Protein AF-A0A1H9H8U5-F1 (afdb_monomer_lite)

Secondary structure (DSSP, 8-state):
-PPSSEEEEEE-STT-EEEEEEEEETTEEEEEEEEEETTEEEEEEEEBTTB-EEEEEEEEETTEEEEEEEEEEEE-TTSS-EEEEEEEEE--TTS---EEEEEEEEEE-

Structure (mmCIF, N/CA/C/O backbone):
data_AF-A0A1H9H8U5-F1
#
_entry.id   AF-A0A1H9H8U5-F1
#
loop_
_atom_site.group_PDB
_atom_site.id
_atom_site.type_symbol
_atom_site.label_atom_id
_atom_site.label_alt_id
_atom_site.label_comp_id
_atom_site.label_asym_id
_atom_site.label_entity_id
_atom_site.label_seq_id
_atom_site.pdbx_PDB_ins_code
_atom_site.Cartn_x
_atom_site.Cartn_y
_atom_site.Cartn_z
_atom_site.occupancy
_atom_site.B_iso_or_equiv
_atom_site.auth_seq_id
_atom_site.auth_comp_id
_atom_site.auth_asym_id
_atom_site.auth_atom_id
_atom_site.pdbx_PDB_model_num
ATOM 1 N N . MET A 1 1 ? 0.676 -5.572 -22.872 1.00 61.78 1 MET A N 1
ATOM 2 C CA . MET A 1 1 ? 1.577 -4.411 -22.716 1.00 61.78 1 MET A CA 1
ATOM 3 C C . MET A 1 1 ? 0.844 -3.393 -21.881 1.00 61.78 1 MET A C 1
ATOM 5 O O . MET A 1 1 ? -0.057 -2.726 -22.385 1.00 61.78 1 MET A O 1
ATOM 9 N N . ALA A 1 2 ? 1.196 -3.309 -20.605 1.00 71.75 2 ALA A N 1
ATOM 10 C CA . ALA A 1 2 ? 0.662 -2.276 -19.740 1.00 71.75 2 ALA A CA 1
ATOM 11 C C . ALA A 1 2 ? 1.130 -0.884 -20.197 1.00 71.75 2 ALA A C 1
ATOM 13 O O . ALA A 1 2 ? 2.300 -0.678 -20.521 1.00 71.75 2 ALA A O 1
ATOM 14 N N . THR A 1 3 ? 0.209 0.077 -20.210 1.00 83.94 3 THR A N 1
ATOM 15 C CA . THR A 1 3 ? 0.533 1.488 -20.441 1.00 83.94 3 THR A CA 1
ATOM 16 C C . THR A 1 3 ? 0.959 2.119 -19.121 1.00 83.94 3 THR A C 1
ATOM 18 O O . THR A 1 3 ? 0.246 2.003 -18.125 1.00 83.94 3 THR A O 1
ATOM 21 N N . TYR A 1 4 ? 2.106 2.802 -19.117 1.00 86.56 4 TYR A N 1
ATOM 22 C CA . TYR A 1 4 ? 2.602 3.531 -17.950 1.00 86.56 4 TYR A CA 1
ATOM 23 C C . TYR A 1 4 ? 2.286 5.032 -18.056 1.00 86.56 4 TYR A C 1
ATOM 25 O O . TYR A 1 4 ? 2.462 5.604 -19.133 1.00 86.56 4 TYR A O 1
ATOM 33 N N . PRO A 1 5 ? 1.863 5.691 -16.960 1.00 91.44 5 PRO A N 1
ATOM 34 C CA . PRO A 1 5 ? 1.686 5.127 -15.624 1.00 91.44 5 PRO A CA 1
ATOM 35 C C . PRO A 1 5 ? 0.456 4.210 -15.524 1.00 91.44 5 PRO A C 1
ATOM 37 O O . PRO A 1 5 ? -0.633 4.552 -15.978 1.00 91.44 5 PRO A O 1
ATOM 40 N N . TYR A 1 6 ? 0.642 3.053 -14.895 1.00 92.44 6 TYR A N 1
ATOM 41 C CA . TYR A 1 6 ? -0.432 2.136 -14.536 1.00 92.44 6 TYR A CA 1
ATOM 42 C C . TYR A 1 6 ? -0.973 2.528 -13.160 1.00 92.44 6 TYR A C 1
ATOM 44 O O . TYR A 1 6 ? -0.189 2.857 -12.274 1.00 92.44 6 TYR A O 1
ATOM 52 N N . SER A 1 7 ? -2.288 2.483 -12.956 1.00 94.94 7 SER A N 1
ATOM 53 C CA . SER A 1 7 ? -2.903 2.795 -11.663 1.00 94.94 7 SER A CA 1
ATOM 54 C C . SER A 1 7 ? -3.997 1.790 -11.332 1.00 94.94 7 SER A C 1
ATOM 56 O O . SER A 1 7 ? -4.846 1.497 -12.175 1.00 94.94 7 SER A O 1
ATOM 58 N N . GLN A 1 8 ? -3.989 1.283 -10.102 1.00 95.56 8 GLN A N 1
ATOM 59 C CA . GLN A 1 8 ? -5.029 0.405 -9.583 1.00 95.56 8 GLN A CA 1
ATOM 60 C C . GLN A 1 8 ? -5.367 0.762 -8.140 1.00 95.56 8 GLN A C 1
ATOM 62 O O . GLN A 1 8 ? -4.486 0.999 -7.315 1.00 95.56 8 GLN A O 1
ATOM 67 N N . ASN A 1 9 ? -6.665 0.739 -7.840 1.00 96.06 9 ASN A N 1
ATOM 68 C CA . ASN A 1 9 ? -7.170 0.849 -6.481 1.00 96.06 9 ASN A CA 1
ATOM 69 C C . ASN A 1 9 ? -7.591 -0.530 -5.975 1.00 96.06 9 ASN A C 1
ATOM 71 O O . ASN A 1 9 ? -8.195 -1.313 -6.711 1.00 96.06 9 ASN A O 1
ATOM 75 N N . ALA A 1 10 ? -7.338 -0.793 -4.700 1.00 95.81 10 ALA A N 1
ATOM 76 C CA . ALA A 1 10 ? -7.816 -1.981 -4.013 1.00 95.81 10 ALA A CA 1
ATOM 77 C C . ALA A 1 10 ? -8.276 -1.628 -2.598 1.00 95.81 10 ALA A C 1
ATOM 79 O O . ALA A 1 10 ? -7.651 -0.828 -1.904 1.00 95.81 10 ALA A O 1
ATOM 80 N N . MET A 1 11 ? -9.374 -2.238 -2.159 1.00 94.81 11 MET A N 1
ATOM 81 C CA . MET A 1 11 ? -9.798 -2.157 -0.765 1.00 94.81 11 MET A CA 1
ATOM 82 C C . MET A 1 11 ? -9.039 -3.204 0.049 1.00 94.81 11 MET A C 1
ATOM 84 O O . MET A 1 11 ? -8.981 -4.376 -0.336 1.00 94.81 11 MET A O 1
ATOM 88 N N . LEU A 1 12 ? -8.474 -2.778 1.176 1.00 92.94 12 LEU A N 1
ATOM 89 C CA . LEU A 1 12 ? -7.822 -3.658 2.136 1.00 92.94 12 LEU A CA 1
ATOM 90 C C . LEU A 1 12 ? -8.873 -4.177 3.125 1.00 92.94 12 LEU A C 1
ATOM 92 O O . LEU A 1 12 ? -9.593 -5.130 2.826 1.00 92.94 12 LEU A O 1
ATOM 96 N N . VAL A 1 13 ? -8.985 -3.522 4.279 1.00 93.94 13 VAL A N 1
ATOM 97 C CA . VAL A 1 13 ? -9.931 -3.802 5.369 1.00 93.94 13 VAL A CA 1
ATOM 98 C C . VAL A 1 13 ? -10.312 -2.492 6.056 1.00 93.94 13 VAL A C 1
ATOM 100 O O . VAL A 1 13 ? -9.619 -1.490 5.896 1.00 93.94 13 VAL A O 1
ATOM 103 N N . ASN A 1 14 ? -11.410 -2.485 6.818 1.00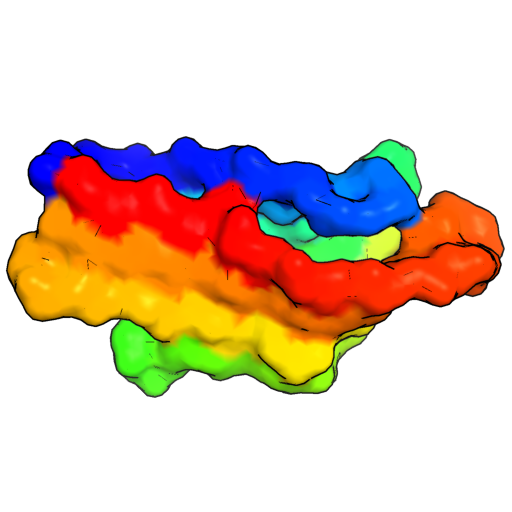 92.00 14 ASN A N 1
ATOM 104 C CA . ASN A 1 14 ? -11.813 -1.347 7.656 1.00 92.00 14 ASN A CA 1
ATOM 105 C C . ASN A 1 14 ? -11.869 -0.001 6.905 1.00 92.00 14 ASN A C 1
ATOM 107 O O . ASN A 1 14 ? -11.469 1.046 7.413 1.00 92.00 14 ASN A O 1
ATOM 111 N N . SER A 1 15 ? -12.394 -0.040 5.675 1.00 92.38 15 SER A N 1
ATOM 112 C CA . SER A 1 15 ? -12.508 1.108 4.758 1.00 92.38 15 SER A CA 1
ATOM 113 C C . SER A 1 15 ? -11.175 1.737 4.328 1.00 92.38 15 SER A C 1
ATOM 115 O O . SER A 1 15 ? -11.170 2.841 3.783 1.00 92.38 15 SER A O 1
ATOM 117 N N . ILE A 1 16 ? -10.050 1.049 4.537 1.00 94.81 16 ILE A N 1
ATOM 118 C CA . ILE A 1 16 ? -8.754 1.463 4.004 1.00 94.81 16 ILE A CA 1
ATOM 119 C C . ILE A 1 16 ? -8.667 1.050 2.537 1.00 94.81 16 ILE A C 1
ATOM 121 O O . ILE A 1 16 ? -8.867 -0.114 2.178 1.00 94.81 16 ILE A O 1
ATOM 125 N N . THR A 1 17 ? -8.340 2.019 1.694 1.00 96.12 17 THR A N 1
ATOM 126 C CA . THR A 1 17 ? -8.100 1.852 0.264 1.00 96.12 17 THR A CA 1
ATOM 127 C C . THR A 1 17 ? -6.621 2.078 -0.020 1.00 96.12 17 THR A C 1
ATOM 129 O O . THR A 1 17 ? -6.023 3.033 0.472 1.00 96.12 17 THR A O 1
ATOM 132 N N . SER A 1 18 ? -6.026 1.199 -0.818 1.00 96.81 18 SER A N 1
ATOM 133 C CA . SER A 1 18 ? -4.702 1.387 -1.401 1.00 96.81 18 SER A CA 1
ATOM 134 C C . SER A 1 18 ? -4.841 1.833 -2.853 1.00 96.81 18 SER A C 1
ATOM 136 O O . SER A 1 18 ? -5.500 1.151 -3.640 1.00 96.81 18 SER A O 1
ATOM 138 N N . THR A 1 19 ? -4.186 2.930 -3.209 1.00 97.56 19 THR A N 1
ATOM 139 C CA . THR A 1 19 ? -4.024 3.410 -4.585 1.00 97.56 19 THR A CA 1
ATOM 140 C C . THR A 1 19 ? -2.580 3.156 -4.990 1.00 97.56 19 THR A C 1
ATOM 142 O O . THR A 1 19 ? -1.674 3.814 -4.479 1.00 97.56 19 THR A O 1
ATOM 145 N N . THR A 1 20 ? -2.352 2.217 -5.899 1.00 96.94 20 THR A N 1
ATOM 146 C CA . THR A 1 20 ? -1.019 1.878 -6.400 1.00 96.94 20 THR A CA 1
ATOM 147 C C . THR A 1 20 ? -0.831 2.446 -7.795 1.00 96.94 20 THR A C 1
ATOM 149 O O . THR A 1 20 ? -1.564 2.092 -8.714 1.00 96.94 20 THR A O 1
ATOM 152 N N . VAL A 1 21 ? 0.186 3.288 -7.960 1.00 96.12 21 VAL A N 1
ATOM 153 C CA . VAL A 1 21 ? 0.612 3.845 -9.244 1.00 96.12 21 VAL A CA 1
ATOM 154 C C . VAL A 1 21 ? 1.990 3.300 -9.585 1.00 96.12 21 VAL A C 1
ATOM 156 O O . VAL A 1 21 ? 2.930 3.450 -8.809 1.00 96.12 21 VAL A O 1
ATOM 159 N N . VAL A 1 22 ? 2.123 2.684 -10.754 1.00 94.44 22 VAL A N 1
ATOM 160 C CA . VAL A 1 22 ? 3.390 2.183 -11.284 1.00 94.44 22 VAL A CA 1
ATOM 161 C C . VAL A 1 22 ? 3.806 3.051 -12.461 1.00 94.44 22 VAL A C 1
ATOM 163 O O . VAL A 1 22 ? 3.046 3.215 -13.410 1.00 94.44 22 VAL A O 1
ATOM 166 N N . SER A 1 23 ? 5.024 3.579 -12.420 1.00 93.38 23 SER A N 1
ATOM 167 C CA . SER A 1 23 ? 5.585 4.472 -13.440 1.00 93.38 23 SER A CA 1
ATOM 168 C C . SER A 1 23 ? 6.973 4.005 -13.857 1.00 93.38 23 SER A C 1
ATOM 170 O O . SER A 1 23 ? 7.665 3.365 -13.072 1.00 93.38 23 SER A O 1
ATOM 172 N N . ILE A 1 24 ? 7.415 4.361 -15.064 1.00 90.06 24 ILE A N 1
ATOM 173 C CA . ILE A 1 24 ? 8.811 4.164 -15.474 1.00 90.06 24 ILE A CA 1
ATOM 174 C C . ILE A 1 24 ? 9.601 5.423 -15.110 1.00 90.06 24 ILE A C 1
ATOM 176 O O . ILE A 1 24 ? 9.347 6.497 -15.649 1.00 90.06 24 ILE A O 1
ATOM 180 N N . ILE A 1 25 ? 10.565 5.289 -14.201 1.00 88.44 25 ILE A N 1
ATOM 181 C CA . ILE A 1 25 ? 11.467 6.360 -13.770 1.00 88.44 25 ILE A CA 1
ATOM 182 C C . ILE A 1 25 ? 12.894 5.901 -14.050 1.00 88.44 25 ILE A C 1
ATOM 184 O O . ILE A 1 25 ? 13.321 4.856 -13.562 1.00 88.44 25 ILE A O 1
ATOM 188 N N . SER A 1 26 ? 13.625 6.665 -14.864 1.00 86.06 26 SER A N 1
ATOM 189 C CA . SER A 1 26 ? 15.014 6.355 -15.241 1.00 86.06 26 SER A CA 1
ATOM 190 C C . SER A 1 26 ? 15.202 4.926 -15.778 1.00 86.06 26 SER A C 1
ATOM 192 O O . SER A 1 26 ? 16.186 4.261 -15.469 1.00 86.06 26 SER A O 1
ATOM 194 N N . GLY A 1 27 ? 14.233 4.433 -16.557 1.00 84.00 27 GLY A N 1
ATOM 195 C CA . GLY A 1 27 ? 14.269 3.086 -17.139 1.00 84.00 27 GLY A CA 1
ATOM 196 C C . GLY A 1 27 ? 13.923 1.947 -16.173 1.00 84.00 27 GLY A C 1
ATOM 197 O O . GLY A 1 27 ? 14.090 0.790 -16.539 1.00 84.00 27 GLY A O 1
ATOM 198 N N . MET A 1 28 ? 13.431 2.239 -14.965 1.00 87.56 28 MET A N 1
ATOM 199 C CA . MET A 1 28 ? 12.960 1.240 -14.000 1.00 87.56 28 MET A CA 1
ATOM 200 C C . MET A 1 28 ? 11.488 1.459 -13.663 1.00 87.56 28 MET A C 1
ATOM 202 O O . MET A 1 28 ? 11.043 2.597 -13.539 1.00 87.56 28 MET A O 1
ATOM 206 N N . GLN A 1 29 ? 10.737 0.380 -13.447 1.00 89.62 29 GLN A N 1
ATOM 207 C CA . GLN A 1 29 ? 9.405 0.500 -12.858 1.00 89.62 29 GLN A CA 1
ATOM 208 C C . GLN A 1 29 ? 9.509 0.887 -11.383 1.00 89.62 29 GLN A C 1
ATOM 210 O O . GLN A 1 29 ? 10.247 0.275 -10.618 1.00 89.62 29 GLN A O 1
ATOM 215 N N . VAL A 1 30 ? 8.741 1.885 -10.978 1.00 93.19 30 VAL A N 1
ATOM 216 C CA . VAL A 1 30 ? 8.628 2.347 -9.599 1.00 93.19 30 VAL A CA 1
ATOM 217 C C . VAL A 1 30 ? 7.157 2.324 -9.231 1.00 93.19 30 VAL A C 1
ATOM 219 O O . VAL A 1 30 ? 6.333 2.903 -9.934 1.00 93.19 30 VAL A O 1
ATOM 222 N N . SER A 1 31 ? 6.834 1.640 -8.140 1.00 95.31 31 SER A N 1
ATOM 223 C CA . SER A 1 31 ? 5.485 1.535 -7.596 1.00 95.31 31 SER A CA 1
ATOM 224 C C . SER A 1 31 ? 5.346 2.450 -6.391 1.00 95.31 31 SER A C 1
ATOM 226 O O . SER A 1 31 ? 6.045 2.266 -5.400 1.00 95.31 31 SER A O 1
ATOM 228 N N . VAL A 1 32 ? 4.398 3.376 -6.435 1.00 96.94 32 VAL A N 1
ATOM 229 C CA . VAL A 1 32 ? 3.993 4.207 -5.300 1.00 96.94 32 VAL A CA 1
ATOM 230 C C . VAL A 1 32 ? 2.608 3.756 -4.861 1.00 96.94 32 VAL A C 1
ATOM 232 O O . VAL A 1 32 ? 1.653 3.852 -5.624 1.00 96.94 32 VAL A O 1
ATOM 235 N N . THR A 1 33 ? 2.495 3.239 -3.642 1.00 97.56 33 THR A N 1
ATOM 236 C CA . THR A 1 33 ? 1.212 2.851 -3.045 1.00 97.56 33 THR A CA 1
ATOM 237 C C . THR A 1 33 ? 0.841 3.833 -1.953 1.00 97.56 33 THR A C 1
ATOM 239 O O . THR A 1 33 ? 1.540 3.908 -0.949 1.00 97.56 33 THR A O 1
ATOM 242 N N . THR A 1 34 ? -0.261 4.549 -2.133 1.00 97.38 34 THR A N 1
ATOM 243 C CA . THR A 1 34 ? -0.825 5.474 -1.145 1.00 97.38 34 THR A CA 1
ATOM 244 C C . THR A 1 34 ? -1.985 4.807 -0.422 1.00 97.38 34 THR A C 1
ATOM 246 O O . THR A 1 34 ? -2.826 4.180 -1.065 1.00 97.38 34 THR A O 1
ATOM 249 N N . PHE A 1 35 ? -2.056 4.961 0.897 1.00 96.94 35 PHE A N 1
ATOM 250 C CA . PHE A 1 35 ? -3.119 4.387 1.719 1.00 96.94 35 PHE A CA 1
ATOM 251 C C . PHE A 1 35 ? -4.016 5.489 2.277 1.00 96.94 35 PHE A C 1
ATOM 253 O O . PHE A 1 35 ? -3.544 6.437 2.906 1.00 96.94 35 PHE A O 1
ATOM 260 N N . THR A 1 36 ? -5.323 5.358 2.075 1.00 96.25 36 THR A N 1
ATOM 261 C CA . THR A 1 36 ? -6.314 6.340 2.527 1.00 96.25 36 THR A CA 1
ATOM 262 C C . THR A 1 36 ? -7.5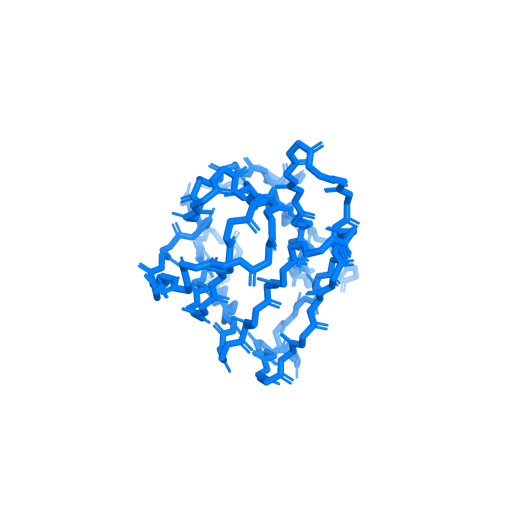12 5.656 3.170 1.00 96.25 36 THR A C 1
ATOM 264 O O . THR A 1 36 ? -7.848 4.516 2.855 1.00 96.25 36 THR A O 1
ATOM 267 N N . SER A 1 37 ? -8.177 6.356 4.079 1.00 94.56 37 SER A N 1
ATOM 268 C CA . SER A 1 37 ? -9.478 5.971 4.626 1.00 94.56 37 SER A CA 1
ATOM 269 C C . SER A 1 37 ? -10.311 7.221 4.921 1.00 94.56 37 SER A C 1
ATOM 271 O O . SER A 1 37 ? -9.807 8.341 4.792 1.00 94.56 37 SER A O 1
ATOM 273 N N . PRO A 1 38 ? -11.576 7.076 5.358 1.00 90.44 38 PRO A N 1
ATOM 274 C CA . PRO A 1 38 ? -12.360 8.215 5.832 1.00 90.44 38 PRO A CA 1
ATOM 275 C C . PRO A 1 38 ? -11.730 8.950 7.029 1.00 90.44 38 PRO A C 1
ATOM 277 O O . PRO A 1 38 ? -12.045 10.116 7.246 1.00 90.44 38 PRO A O 1
ATOM 280 N N . ALA A 1 39 ? -10.828 8.302 7.781 1.00 87.44 39 ALA A N 1
ATOM 281 C CA . ALA A 1 39 ? -10.089 8.928 8.880 1.00 87.44 39 ALA A CA 1
ATOM 282 C C . ALA A 1 39 ? -8.918 9.810 8.399 1.00 87.44 39 ALA A C 1
ATOM 284 O O . ALA A 1 39 ? -8.411 10.626 9.168 1.00 87.44 39 ALA A O 1
ATOM 285 N N . GLY A 1 40 ? -8.486 9.668 7.140 1.00 90.19 40 GLY A N 1
ATOM 286 C CA . GLY A 1 40 ? -7.456 10.503 6.527 1.00 90.19 40 GLY A CA 1
ATOM 287 C C . GLY A 1 40 ? -6.493 9.744 5.612 1.00 90.19 40 GLY A C 1
ATOM 288 O O . GLY A 1 40 ? -6.714 8.598 5.220 1.00 90.19 40 GLY A O 1
ATOM 289 N N . ASN A 1 41 ? -5.400 10.419 5.255 1.00 94.00 41 ASN A N 1
ATOM 290 C CA . ASN A 1 41 ? -4.290 9.830 4.509 1.00 94.00 41 ASN A CA 1
ATOM 291 C C . ASN A 1 41 ? -3.261 9.253 5.492 1.00 94.00 41 ASN A C 1
ATOM 293 O O . ASN A 1 41 ? -2.780 9.973 6.363 1.00 94.00 41 ASN A O 1
ATOM 297 N N . PHE A 1 42 ? -2.919 7.975 5.333 1.00 93.19 42 PHE A N 1
ATOM 298 C CA . PHE A 1 42 ? -1.909 7.292 6.145 1.00 93.19 42 PHE A CA 1
ATOM 299 C C . PHE A 1 42 ? -0.484 7.593 5.678 1.00 93.19 42 PHE A C 1
ATOM 301 O O . PHE A 1 42 ? 0.437 7.619 6.488 1.00 93.19 42 PHE A O 1
ATOM 308 N N . GLY A 1 43 ? -0.298 7.806 4.375 1.00 93.81 43 GLY A N 1
ATOM 309 C CA . GLY A 1 43 ? 1.008 7.957 3.746 1.00 93.81 43 GLY A CA 1
ATOM 310 C C . GLY A 1 43 ? 1.147 7.097 2.495 1.00 93.81 43 GLY A C 1
ATOM 311 O O . GLY A 1 43 ? 0.166 6.610 1.927 1.00 93.81 43 GLY A O 1
ATOM 312 N N . SER A 1 44 ? 2.390 6.923 2.051 1.00 96.06 44 SER A N 1
ATOM 313 C CA . SER A 1 44 ? 2.696 6.117 0.872 1.00 96.06 44 SER A CA 1
ATOM 314 C C . SER A 1 44 ? 3.963 5.291 1.055 1.00 96.06 44 SER A C 1
ATOM 316 O O . SER A 1 44 ? 4.864 5.682 1.796 1.00 96.06 44 SER A O 1
ATOM 318 N N . ILE A 1 45 ? 4.022 4.150 0.372 1.00 96.69 45 ILE A N 1
ATOM 319 C CA . ILE A 1 45 ? 5.214 3.312 0.249 1.00 96.69 45 ILE A CA 1
ATOM 320 C C . ILE A 1 45 ? 5.656 3.321 -1.210 1.00 96.69 45 ILE A C 1
ATOM 322 O O . ILE A 1 45 ? 4.871 3.008 -2.108 1.00 96.69 45 ILE A O 1
ATOM 326 N N . THR A 1 46 ? 6.933 3.622 -1.423 1.00 96.44 46 THR A N 1
ATOM 327 C CA . THR A 1 46 ? 7.580 3.548 -2.733 1.00 96.44 46 THR A CA 1
ATOM 328 C C . THR A 1 46 ? 8.434 2.288 -2.813 1.00 96.44 46 THR A C 1
ATOM 330 O O . THR A 1 46 ? 9.274 2.051 -1.948 1.00 96.44 46 THR A O 1
ATOM 333 N N . LEU A 1 47 ? 8.231 1.493 -3.859 1.00 95.31 47 LEU A N 1
ATOM 334 C CA . LEU A 1 47 ? 8.963 0.263 -4.152 1.00 95.31 47 LEU A CA 1
ATOM 335 C C . LEU A 1 47 ? 9.556 0.326 -5.558 1.00 95.31 47 LEU A C 1
ATOM 337 O O . LEU A 1 47 ? 9.022 0.978 -6.455 1.00 95.31 47 LEU A O 1
ATOM 341 N N . SER A 1 48 ? 10.660 -0.382 -5.757 1.00 92.81 48 SER A N 1
ATOM 342 C CA . SER A 1 48 ? 11.361 -0.471 -7.041 1.00 92.81 48 SER A CA 1
ATOM 343 C C . SER A 1 48 ? 12.081 -1.819 -7.152 1.00 92.81 48 SER A C 1
ATOM 345 O O . SER A 1 48 ? 12.222 -2.506 -6.147 1.00 92.81 48 SER A O 1
ATOM 347 N N . PRO A 1 49 ? 12.593 -2.224 -8.324 1.00 88.12 49 PRO A N 1
ATOM 348 C CA . PRO A 1 49 ? 13.375 -3.451 -8.457 1.00 88.12 49 PRO A CA 1
ATOM 349 C C . PRO A 1 49 ? 14.580 -3.539 -7.509 1.00 88.12 49 PRO A C 1
ATOM 351 O O . PRO A 1 49 ? 14.945 -4.636 -7.099 1.00 88.12 49 PRO A O 1
ATOM 354 N N . VAL A 1 50 ? 15.177 -2.400 -7.136 1.00 89.94 50 VAL A N 1
ATOM 355 C CA . VAL A 1 50 ? 16.303 -2.351 -6.185 1.00 89.94 50 VAL A CA 1
ATOM 356 C C . VAL A 1 50 ? 15.857 -2.460 -4.725 1.00 89.94 50 VAL A C 1
ATOM 358 O O . VAL A 1 50 ? 16.622 -2.910 -3.879 1.00 89.94 50 VAL A O 1
ATOM 361 N N . GLN A 1 51 ? 14.610 -2.087 -4.433 1.00 92.94 51 GLN A N 1
ATOM 362 C CA . GLN A 1 51 ? 13.978 -2.240 -3.126 1.00 92.94 51 GLN A CA 1
ATOM 363 C C . GLN A 1 51 ? 12.543 -2.750 -3.324 1.00 92.94 51 GLN A C 1
ATOM 365 O O . GLN A 1 51 ? 11.584 -1.970 -3.287 1.00 92.94 51 GLN A O 1
ATOM 370 N N . PRO A 1 52 ? 12.384 -4.056 -3.610 1.00 93.88 52 PRO A N 1
ATOM 371 C CA . PRO A 1 52 ? 11.104 -4.615 -4.029 1.00 93.88 52 PRO A CA 1
ATOM 372 C C . PRO A 1 52 ? 10.161 -4.839 -2.852 1.00 93.88 52 PRO A C 1
ATOM 374 O O . PRO A 1 52 ? 8.989 -5.121 -3.058 1.00 93.88 52 PRO A O 1
ATOM 377 N N . THR A 1 53 ? 10.647 -4.743 -1.618 1.00 96.31 53 THR A N 1
ATOM 378 C CA . THR A 1 53 ? 9.854 -5.011 -0.422 1.00 96.31 53 THR A CA 1
ATOM 379 C C . THR A 1 53 ? 10.057 -3.943 0.636 1.00 96.31 53 THR A C 1
ATOM 381 O O . THR A 1 53 ? 11.171 -3.456 0.834 1.00 96.31 53 THR A O 1
ATOM 384 N N . ALA A 1 54 ? 8.991 -3.658 1.374 1.00 96.06 54 ALA A N 1
ATOM 385 C CA . ALA A 1 54 ? 9.046 -2.981 2.660 1.00 96.06 54 ALA A CA 1
ATOM 386 C C . ALA A 1 54 ? 8.273 -3.821 3.681 1.00 96.06 54 ALA A C 1
ATOM 388 O O . ALA A 1 54 ? 7.292 -4.481 3.332 1.00 96.06 54 ALA A O 1
ATOM 389 N N . SER A 1 55 ? 8.727 -3.826 4.927 1.00 96.06 55 SER A N 1
ATOM 390 C CA . SER A 1 55 ? 8.161 -4.654 5.990 1.00 96.06 55 SER A CA 1
ATOM 391 C C . SER A 1 55 ? 8.134 -3.897 7.304 1.00 96.06 55 SER A C 1
ATOM 393 O O . SER A 1 55 ? 8.991 -3.044 7.531 1.00 96.06 55 SER A O 1
ATOM 395 N N . ASN A 1 56 ? 7.199 -4.269 8.176 1.00 95.06 56 ASN A N 1
ATOM 396 C CA . ASN A 1 56 ? 7.027 -3.693 9.507 1.00 95.06 56 ASN A CA 1
ATOM 397 C C . ASN A 1 56 ? 6.875 -2.159 9.485 1.00 95.06 56 ASN A C 1
ATOM 399 O O . ASN A 1 56 ? 7.583 -1.439 10.189 1.00 95.06 56 ASN A O 1
ATOM 403 N N . VAL A 1 57 ? 5.976 -1.664 8.630 1.00 96.25 57 VAL A N 1
ATOM 404 C CA . VAL A 1 57 ? 5.687 -0.230 8.486 1.00 96.25 57 VAL A CA 1
ATOM 405 C C . VAL A 1 57 ? 4.357 0.081 9.159 1.00 96.25 57 VAL A C 1
ATOM 407 O O . VAL A 1 57 ? 3.330 -0.462 8.764 1.00 96.25 57 VAL A O 1
ATOM 410 N N . GLU A 1 58 ? 4.371 0.977 10.141 1.00 96.31 58 GLU A N 1
ATOM 411 C CA . GLU A 1 58 ? 3.165 1.449 10.824 1.00 96.31 58 GLU A CA 1
ATOM 412 C C . GLU A 1 58 ? 2.757 2.825 10.288 1.00 96.31 58 GLU A C 1
ATOM 414 O O . GLU A 1 58 ? 3.576 3.743 10.208 1.00 96.31 58 GLU A O 1
ATOM 419 N N . PHE A 1 59 ? 1.473 2.989 9.980 1.00 95.75 59 PHE A N 1
ATOM 420 C CA . PHE A 1 59 ? 0.864 4.280 9.692 1.00 95.75 59 PHE A CA 1
ATOM 421 C C . PHE A 1 59 ? -0.304 4.559 10.632 1.00 95.75 59 PHE A C 1
ATOM 423 O O . PHE A 1 59 ? -1.013 3.646 11.062 1.00 95.75 59 PHE A O 1
ATOM 430 N N . LYS A 1 60 ? -0.554 5.845 10.890 1.00 94.25 60 LYS A N 1
ATOM 431 C CA . LYS A 1 60 ? -1.691 6.311 11.689 1.00 94.25 60 LYS A CA 1
ATOM 432 C C . LYS A 1 60 ? -2.408 7.456 10.991 1.00 94.25 60 LYS A C 1
ATOM 434 O O . LYS A 1 60 ? -1.765 8.390 10.521 1.00 94.25 60 LYS A O 1
ATOM 439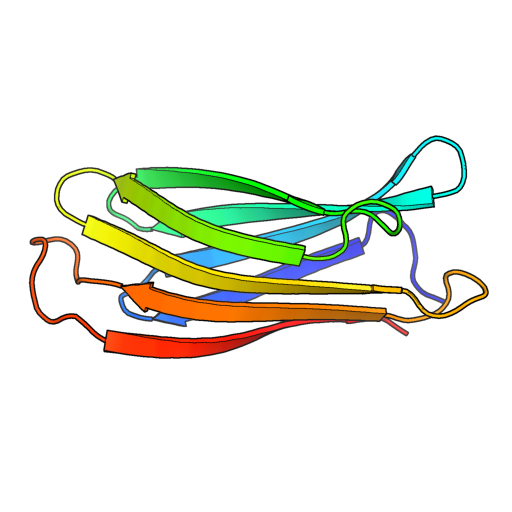 N N . ALA A 1 61 ? -3.733 7.388 10.969 1.00 92.81 61 ALA A N 1
ATOM 440 C CA . ALA A 1 61 ? -4.613 8.462 10.525 1.00 92.81 61 ALA A CA 1
ATOM 441 C C . ALA A 1 61 ? -5.718 8.633 11.577 1.00 92.81 61 ALA A C 1
ATOM 443 O O . ALA A 1 61 ? -6.600 7.785 11.717 1.00 92.81 61 ALA A O 1
ATOM 444 N N . GLY A 1 62 ? -5.629 9.698 12.378 1.00 89.94 62 GLY A N 1
ATOM 445 C CA . GLY A 1 62 ? -6.462 9.842 13.574 1.00 89.94 62 GLY A CA 1
ATOM 446 C C . GLY A 1 62 ? -6.184 8.722 14.585 1.00 89.94 62 GLY A C 1
ATOM 447 O O . GLY A 1 62 ? -5.042 8.542 15.005 1.00 89.94 62 GLY A O 1
ATOM 448 N N . LEU A 1 63 ? -7.225 7.973 14.966 1.00 93.00 63 LEU A N 1
ATOM 449 C CA . LEU A 1 63 ? -7.121 6.792 15.838 1.00 93.00 63 LEU A CA 1
ATOM 450 C C . LEU A 1 63 ? -6.922 5.484 15.052 1.00 93.00 63 LEU A C 1
ATOM 452 O O . LEU A 1 63 ? -6.525 4.471 15.630 1.00 93.00 63 LEU A O 1
ATOM 456 N N . GLN A 1 64 ? -7.159 5.495 13.737 1.00 94.25 64 GLN A N 1
ATOM 457 C CA . GLN A 1 64 ? -6.979 4.319 12.897 1.00 94.25 64 GLN A CA 1
ATOM 458 C C . GLN A 1 64 ? -5.489 4.041 12.691 1.00 94.25 64 GLN A C 1
ATOM 460 O O . GLN A 1 64 ? -4.704 4.941 12.388 1.00 94.25 64 GLN A O 1
ATOM 465 N N . THR A 1 65 ? -5.103 2.777 12.833 1.00 95.62 65 THR A N 1
ATOM 466 C CA . THR A 1 65 ? -3.736 2.289 12.651 1.00 95.62 65 THR A CA 1
ATOM 467 C C . THR A 1 65 ? -3.726 1.271 11.521 1.00 95.62 65 THR A C 1
ATOM 469 O O . THR A 1 65 ? -4.571 0.376 11.475 1.00 95.62 65 THR A O 1
ATOM 472 N N . LEU A 1 66 ? -2.762 1.413 10.616 1.00 96.50 66 LEU A N 1
ATOM 473 C CA . LEU A 1 66 ? -2.470 0.485 9.532 1.00 96.50 66 LEU A CA 1
ATOM 474 C C . LEU A 1 66 ? -1.052 -0.044 9.738 1.00 96.50 66 LEU A C 1
ATOM 476 O O . LEU A 1 66 ? -0.082 0.684 9.553 1.00 96.50 66 LEU A O 1
ATOM 480 N N . GLN A 1 67 ? -0.947 -1.313 10.103 1.00 97.19 67 GLN A N 1
ATOM 481 C CA . GLN A 1 67 ? 0.310 -2.033 10.210 1.00 97.19 67 GLN A CA 1
ATOM 482 C C . GLN A 1 67 ? 0.524 -2.840 8.933 1.00 97.19 67 GLN A C 1
ATOM 484 O O . GLN A 1 67 ? -0.263 -3.730 8.622 1.00 97.19 67 GLN A O 1
ATOM 489 N N . ILE A 1 68 ? 1.592 -2.550 8.198 1.00 97.19 68 ILE A N 1
ATOM 490 C CA . ILE A 1 68 ? 2.035 -3.336 7.049 1.00 97.19 68 ILE A CA 1
ATOM 491 C C . ILE A 1 68 ? 3.102 -4.315 7.524 1.00 97.19 68 ILE A C 1
ATOM 493 O O . ILE A 1 68 ? 4.227 -3.918 7.833 1.00 97.19 68 ILE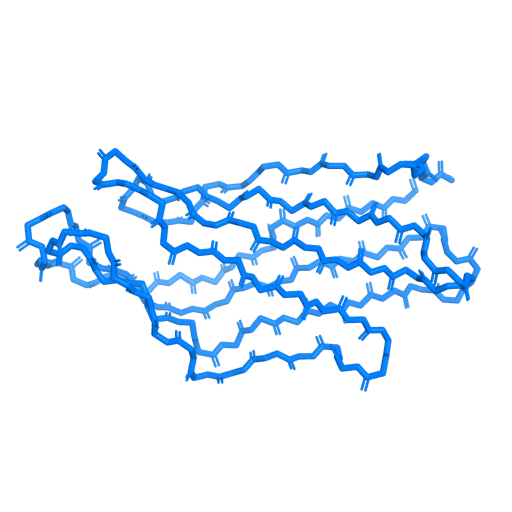 A O 1
ATOM 497 N N . ASP A 1 69 ? 2.772 -5.603 7.526 1.00 96.75 69 ASP A N 1
ATOM 498 C CA . ASP A 1 69 ? 3.744 -6.654 7.825 1.00 96.75 69 ASP A CA 1
ATOM 499 C C . ASP A 1 69 ? 4.733 -6.779 6.670 1.00 96.75 69 ASP A C 1
ATOM 501 O O . ASP A 1 69 ? 5.948 -6.752 6.868 1.00 96.75 69 ASP A O 1
ATOM 505 N N . ILE A 1 70 ? 4.204 -6.849 5.445 1.00 97.19 70 ILE A N 1
ATOM 506 C CA . ILE A 1 70 ? 4.995 -6.854 4.220 1.00 97.19 70 ILE A CA 1
ATOM 507 C C . ILE A 1 70 ? 4.188 -6.305 3.043 1.00 97.19 70 ILE A C 1
ATOM 509 O O . ILE A 1 70 ? 3.022 -6.637 2.826 1.00 97.19 70 ILE A O 1
ATOM 513 N N . ILE A 1 71 ? 4.843 -5.480 2.239 1.00 97.31 71 ILE A N 1
ATOM 514 C CA . ILE A 1 71 ? 4.405 -5.105 0.900 1.00 97.31 71 ILE A CA 1
ATOM 515 C C . ILE A 1 71 ? 5.511 -5.491 -0.077 1.00 97.31 71 ILE A C 1
ATOM 517 O O . ILE A 1 71 ? 6.690 -5.256 0.189 1.00 97.31 71 ILE A O 1
ATOM 521 N N . SER A 1 72 ? 5.138 -6.128 -1.184 1.00 96.81 72 SER A N 1
ATOM 522 C CA . SER A 1 72 ? 6.076 -6.620 -2.188 1.00 96.81 72 SER A CA 1
ATOM 523 C C . SER A 1 72 ? 5.688 -6.160 -3.583 1.00 96.81 72 SER A C 1
ATOM 525 O O . SER A 1 72 ? 4.515 -6.163 -3.944 1.00 96.81 72 SER A O 1
ATOM 527 N N . PHE A 1 73 ? 6.692 -5.780 -4.359 1.00 95.38 73 PHE A N 1
ATOM 528 C CA . PHE A 1 73 ? 6.622 -5.357 -5.743 1.00 95.38 73 PHE A CA 1
ATOM 529 C C . PHE A 1 73 ? 7.387 -6.368 -6.592 1.00 95.38 73 PHE A C 1
ATOM 531 O O . PHE A 1 73 ? 8.555 -6.668 -6.333 1.00 95.38 73 PHE A O 1
ATOM 538 N N . ARG A 1 74 ? 6.726 -6.899 -7.620 1.00 92.31 74 ARG A N 1
ATOM 539 C CA . ARG A 1 74 ? 7.342 -7.780 -8.611 1.00 92.31 74 ARG A CA 1
ATOM 540 C C . ARG A 1 74 ? 7.061 -7.247 -10.004 1.00 92.31 74 ARG A C 1
ATOM 542 O O . ARG A 1 74 ? 5.908 -7.171 -10.412 1.00 92.31 74 ARG A O 1
ATOM 549 N N . ALA A 1 75 ? 8.129 -6.937 -10.723 1.00 86.00 75 ALA A N 1
ATOM 550 C CA . ALA A 1 75 ? 8.117 -6.592 -12.137 1.00 86.00 75 ALA A CA 1
ATOM 551 C C . ALA A 1 75 ? 8.651 -7.773 -12.950 1.00 86.00 75 ALA A C 1
ATOM 553 O O . ALA A 1 75 ? 9.698 -8.324 -12.598 1.00 86.00 75 ALA A O 1
ATOM 554 N N . GLN A 1 76 ? 7.972 -8.160 -14.030 1.00 79.50 76 GLN A N 1
ATOM 555 C CA . GLN A 1 76 ? 8.542 -9.104 -14.987 1.00 79.50 76 GLN A CA 1
ATOM 556 C C . GLN A 1 76 ? 9.553 -8.388 -15.892 1.00 79.50 76 GLN A C 1
ATOM 558 O O . GLN A 1 76 ? 9.401 -7.211 -16.234 1.00 79.50 76 GLN A O 1
ATOM 563 N N . PHE A 1 77 ? 10.597 -9.116 -16.288 1.00 72.19 77 PHE A N 1
ATOM 564 C CA . PHE A 1 77 ? 11.536 -8.667 -17.312 1.00 72.19 77 PHE A CA 1
ATOM 565 C C . PHE A 1 77 ? 10.776 -8.277 -18.592 1.00 72.19 77 PHE A C 1
ATOM 567 O O . PHE A 1 77 ? 9.893 -9.018 -19.014 1.00 72.19 77 PHE A O 1
ATOM 574 N N . GLY A 1 78 ? 11.107 -7.124 -19.182 1.00 71.69 78 GLY A N 1
ATOM 575 C CA . GLY A 1 78 ? 10.389 -6.553 -20.334 1.00 71.69 78 GLY A CA 1
ATOM 576 C C . GLY A 1 78 ? 9.417 -5.423 -19.982 1.00 71.69 78 GLY A C 1
ATOM 577 O O . GLY A 1 78 ? 9.053 -4.654 -20.860 1.00 71.69 78 GLY A O 1
ATOM 578 N N . PHE A 1 79 ? 9.091 -5.243 -18.694 1.00 72.38 79 PHE A N 1
ATOM 579 C CA . PHE A 1 79 ? 8.115 -4.256 -18.209 1.00 72.38 79 PHE A CA 1
ATOM 580 C C . PHE A 1 79 ? 6.678 -4.507 -18.683 1.00 72.38 79 PHE A C 1
ATOM 582 O O . PHE A 1 79 ? 5.858 -3.597 -18.682 1.00 72.38 79 PHE A O 1
ATOM 589 N N . ASP A 1 80 ? 6.355 -5.744 -19.047 1.00 80.25 80 ASP A N 1
ATOM 590 C CA . ASP A 1 80 ? 5.060 -6.066 -19.652 1.00 80.25 80 ASP A CA 1
ATOM 591 C C . ASP A 1 80 ? 4.000 -6.374 -18.594 1.00 80.25 80 ASP A C 1
ATOM 593 O O . ASP A 1 80 ? 2.832 -6.025 -18.747 1.00 80.25 80 ASP A O 1
ATOM 597 N N . SER A 1 81 ? 4.428 -6.994 -17.495 1.00 88.06 81 SER A N 1
ATOM 598 C CA . SER A 1 81 ? 3.565 -7.493 -16.432 1.00 88.06 81 SER A CA 1
ATOM 599 C C . SER A 1 81 ? 4.210 -7.330 -15.057 1.00 88.06 81 SER A C 1
ATOM 601 O O . SER A 1 81 ? 5.416 -7.090 -14.914 1.00 88.06 81 SER A O 1
ATOM 603 N N . GLY A 1 82 ? 3.389 -7.433 -14.022 1.00 92.00 82 GLY A N 1
ATOM 604 C CA . GLY A 1 82 ? 3.849 -7.373 -12.647 1.00 92.00 82 GLY A CA 1
ATOM 605 C C . GLY A 1 82 ? 2.701 -7.265 -11.664 1.00 92.00 82 GLY A C 1
ATOM 606 O O . GLY A 1 82 ? 1.528 -7.247 -12.041 1.00 92.00 82 GLY A O 1
ATOM 607 N N . GLN A 1 83 ? 3.050 -7.243 -10.384 1.00 94.75 83 GLN A N 1
ATOM 608 C CA . GLN A 1 83 ? 2.085 -7.198 -9.299 1.00 94.75 83 GLN A CA 1
ATOM 609 C C . GLN A 1 83 ? 2.646 -6.511 -8.059 1.00 94.75 83 GLN A C 1
ATOM 611 O O . GLN A 1 83 ? 3.857 -6.507 -7.811 1.00 94.75 83 GLN A O 1
ATOM 616 N N . VAL A 1 84 ?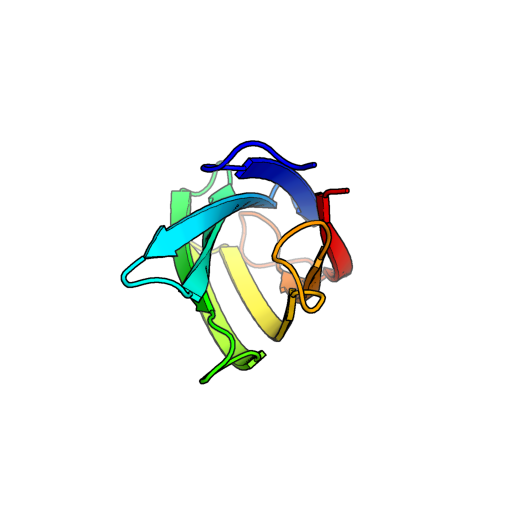 1.729 -6.001 -7.242 1.00 96.44 84 VAL A N 1
ATOM 617 C CA . VAL A 1 84 ? 2.004 -5.519 -5.892 1.00 96.44 84 VAL A CA 1
ATOM 618 C C . VAL A 1 84 ? 1.088 -6.242 -4.922 1.00 96.44 84 VAL A C 1
ATOM 620 O O . VAL A 1 84 ? -0.131 -6.272 -5.103 1.00 96.44 84 VAL A O 1
ATOM 623 N N . THR A 1 85 ? 1.672 -6.833 -3.887 1.00 97.25 85 THR A N 1
ATOM 624 C CA . THR A 1 85 ? 0.937 -7.499 -2.810 1.00 97.25 85 THR A CA 1
ATOM 625 C C . THR A 1 85 ? 1.202 -6.790 -1.500 1.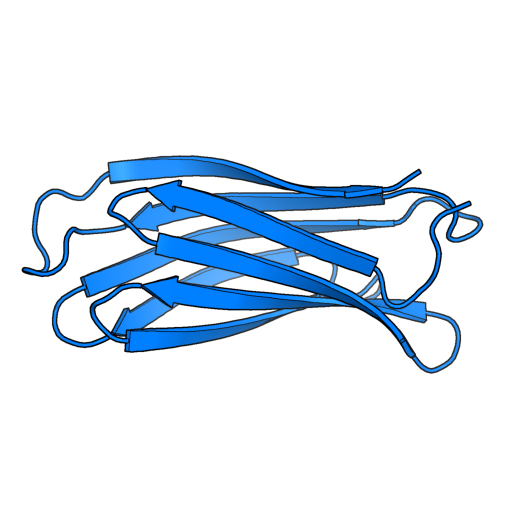00 97.25 85 THR A C 1
ATOM 627 O O . THR A 1 85 ? 2.315 -6.332 -1.259 1.00 97.25 85 THR A O 1
ATOM 630 N N . CYS A 1 86 ? 0.200 -6.725 -0.637 1.00 97.38 86 CYS A N 1
ATOM 631 C CA . CYS A 1 86 ? 0.286 -6.079 0.658 1.00 97.38 86 CYS A CA 1
ATOM 632 C C . CYS A 1 86 ? -0.458 -6.917 1.694 1.00 97.38 86 CYS A C 1
ATOM 634 O O . CYS A 1 86 ? -1.607 -7.312 1.479 1.00 97.38 86 CYS A O 1
ATOM 636 N N . SER A 1 87 ? 0.204 -7.188 2.809 1.00 97.50 87 SER A N 1
ATOM 637 C CA . SER A 1 87 ? -0.379 -7.875 3.951 1.00 97.50 87 SER A CA 1
ATOM 638 C C . SER A 1 87 ? -0.017 -7.168 5.241 1.00 97.50 87 SER A C 1
ATOM 640 O O . SER A 1 87 ? 1.050 -6.560 5.361 1.00 97.50 87 SER A O 1
ATOM 642 N N . GLY A 1 88 ? -0.917 -7.265 6.203 1.00 97.19 88 GLY A N 1
ATOM 643 C CA . GLY A 1 88 ? -0.814 -6.528 7.441 1.00 97.19 88 GLY A CA 1
ATOM 644 C C . GLY A 1 88 ? -2.065 -6.650 8.289 1.00 97.19 88 GLY A C 1
ATOM 645 O O . GLY A 1 88 ? -2.894 -7.541 8.099 1.00 97.19 88 GLY A O 1
ATOM 646 N N . ASN A 1 89 ? -2.228 -5.703 9.198 1.00 97.12 89 ASN A N 1
ATOM 647 C CA . ASN A 1 89 ? -3.387 -5.561 10.063 1.00 97.12 89 ASN A CA 1
ATOM 648 C C . ASN A 1 89 ? -3.818 -4.095 10.079 1.00 97.12 89 ASN A C 1
ATOM 650 O O . ASN A 1 89 ? -2.977 -3.201 10.039 1.00 97.12 89 ASN A O 1
ATOM 654 N N . ALA A 1 90 ? -5.116 -3.831 10.152 1.00 95.94 90 ALA A N 1
ATOM 655 C CA . ALA A 1 90 ? -5.589 -2.484 10.411 1.00 95.94 90 ALA A CA 1
ATOM 656 C C . ALA A 1 90 ? -6.762 -2.455 11.383 1.00 95.94 90 ALA A C 1
ATOM 658 O O . ALA A 1 90 ? -7.608 -3.350 11.391 1.00 95.94 90 ALA A O 1
ATOM 659 N N . THR A 1 91 ? -6.834 -1.392 12.173 1.00 96.25 91 THR A N 1
ATOM 660 C CA . THR A 1 91 ? -7.968 -1.110 13.057 1.00 96.25 91 THR A CA 1
ATOM 661 C C . THR A 1 91 ? -9.093 -0.396 12.307 1.00 96.25 91 THR A C 1
ATOM 663 O O . THR A 1 91 ? -8.935 0.014 11.154 1.00 96.25 91 THR A O 1
ATOM 666 N N . ASP A 1 92 ? -10.261 -0.286 12.930 1.00 92.75 92 ASP A N 1
ATOM 667 C CA . ASP A 1 92 ? -11.333 0.612 12.509 1.00 92.75 92 ASP A CA 1
ATOM 668 C C . ASP A 1 92 ? -11.005 2.084 12.831 1.00 92.75 92 ASP A C 1
ATOM 670 O O . ASP A 1 92 ? -9.943 2.414 13.364 1.00 92.75 92 ASP A O 1
ATOM 674 N N . GLN A 1 93 ? -11.920 2.990 12.482 1.00 91.00 93 GLN A N 1
ATOM 675 C CA . GLN A 1 93 ? -11.737 4.437 12.652 1.00 91.00 93 GLN A CA 1
ATOM 676 C C . GLN A 1 93 ? -11.607 4.870 14.122 1.00 91.00 93 GLN A C 1
ATOM 678 O O . GLN A 1 93 ? -11.040 5.928 14.389 1.00 91.00 93 GLN A O 1
ATOM 683 N N . ASP A 1 94 ? -12.061 4.039 15.063 1.00 90.62 94 ASP A N 1
ATOM 684 C CA . ASP A 1 94 ? -11.962 4.273 16.505 1.00 90.62 94 ASP A CA 1
ATOM 685 C C . ASP A 1 94 ? -10.670 3.691 17.107 1.00 90.62 94 ASP A C 1
ATOM 687 O O . ASP A 1 94 ? -10.472 3.728 18.325 1.00 90.62 94 ASP A O 1
ATOM 691 N N . GLY A 1 95 ? -9.788 3.125 16.275 1.00 90.31 95 GLY A N 1
ATOM 692 C CA . GLY A 1 95 ? -8.564 2.464 16.721 1.00 90.31 95 GLY A CA 1
ATOM 693 C C . GLY A 1 95 ? -8.797 1.082 17.333 1.00 90.31 95 GLY A C 1
ATOM 694 O O . GLY A 1 95 ? -7.926 0.564 18.031 1.00 90.31 95 GLY A O 1
ATOM 695 N N . LYS A 1 96 ? -9.962 0.474 17.088 1.00 92.31 96 LYS A N 1
ATOM 696 C CA . LYS A 1 96 ? -10.382 -0.819 17.642 1.00 92.31 96 LYS A CA 1
ATOM 697 C C . LYS A 1 96 ? -10.499 -1.875 16.541 1.00 92.31 96 LYS A C 1
ATOM 699 O O . LYS A 1 96 ? -10.194 -1.623 15.382 1.00 92.31 96 LYS A O 1
ATOM 704 N N . ASN A 1 97 ? -10.882 -3.095 16.916 1.00 91.94 97 ASN A N 1
ATOM 705 C CA . ASN A 1 97 ? -11.236 -4.171 15.979 1.00 91.94 97 ASN A CA 1
ATOM 706 C C . ASN A 1 97 ? -10.182 -4.430 14.882 1.00 91.94 97 ASN A C 1
ATOM 708 O O . ASN A 1 97 ? -10.469 -4.405 13.681 1.00 91.94 97 ASN A O 1
ATOM 712 N N . GLY A 1 98 ? -8.943 -4.684 15.315 1.00 93.12 98 GLY A N 1
ATOM 713 C CA . GLY A 1 98 ? -7.842 -5.044 14.424 1.00 93.12 98 GLY A CA 1
ATOM 714 C C . GLY A 1 98 ? -8.198 -6.249 13.557 1.00 93.12 98 GLY A C 1
ATOM 715 O O . GLY A 1 98 ? -8.520 -7.320 14.073 1.00 93.12 98 GLY A O 1
ATOM 716 N N . THR A 1 99 ? -8.156 -6.059 12.242 1.00 96.56 99 THR A N 1
ATOM 717 C CA . THR A 1 99 ? -8.441 -7.089 11.248 1.00 96.56 99 THR A CA 1
ATOM 718 C C . THR A 1 99 ? -7.237 -7.269 10.334 1.00 96.56 99 THR A C 1
ATOM 720 O O . THR A 1 99 ? -6.770 -6.325 9.694 1.00 96.56 99 THR A O 1
ATOM 723 N N . ALA A 1 100 ? -6.747 -8.505 10.253 1.00 96.69 100 ALA A N 1
ATOM 724 C CA . ALA A 1 100 ? -5.671 -8.861 9.342 1.00 96.69 100 ALA A CA 1
ATOM 725 C C . ALA A 1 100 ? -6.147 -8.853 7.881 1.00 96.69 100 ALA A C 1
ATOM 727 O O . ALA A 1 100 ? -7.297 -9.177 7.574 1.00 96.69 100 ALA A O 1
ATOM 728 N N . PHE A 1 101 ? -5.240 -8.530 6.964 1.00 96.25 101 PHE A N 1
ATOM 729 C CA . PHE A 1 101 ? -5.472 -8.569 5.530 1.00 96.25 101 PHE A CA 1
ATOM 730 C C . PHE A 1 101 ? -4.257 -9.118 4.788 1.00 96.25 101 PHE A C 1
ATOM 732 O O . PHE A 1 101 ? -3.111 -8.969 5.203 1.00 96.25 101 PHE A O 1
ATOM 739 N N . SER A 1 102 ? -4.522 -9.732 3.643 1.00 96.56 102 SER A N 1
ATOM 740 C CA . SER A 1 102 ? -3.511 -10.088 2.655 1.00 96.56 102 SER A CA 1
ATOM 741 C C . SER A 1 102 ? -4.150 -9.964 1.283 1.00 96.56 102 SER A C 1
ATOM 743 O O . SER A 1 102 ? -5.157 -10.618 0.999 1.00 96.56 102 SER A O 1
ATOM 745 N N . ARG A 1 103 ? -3.650 -9.034 0.469 1.00 95.62 103 ARG A N 1
ATOM 746 C CA . ARG A 1 103 ? -4.269 -8.647 -0.800 1.00 95.62 103 ARG A CA 1
ATOM 747 C C . ARG A 1 103 ? -3.222 -8.425 -1.878 1.00 95.62 103 ARG A C 1
ATOM 749 O O . ARG A 1 103 ? -2.163 -7.852 -1.640 1.00 95.62 103 ARG A O 1
ATOM 756 N N . GLN A 1 104 ? -3.574 -8.814 -3.094 1.00 96.25 104 GLN A N 1
ATOM 757 C CA . GLN A 1 104 ? -2.965 -8.266 -4.296 1.00 96.25 104 GLN A CA 1
ATOM 758 C C . GLN A 1 104 ? -3.627 -6.917 -4.569 1.00 96.25 104 GLN A C 1
ATOM 760 O O . GLN A 1 104 ? -4.832 -6.858 -4.811 1.00 96.25 104 GLN A O 1
ATOM 765 N N . ILE A 1 105 ? -2.852 -5.843 -4.454 1.00 96.31 105 ILE A N 1
ATOM 766 C CA . ILE A 1 105 ? -3.350 -4.466 -4.550 1.00 96.31 105 ILE A CA 1
ATOM 767 C C . ILE A 1 105 ? -3.168 -3.873 -5.946 1.00 96.31 105 ILE A C 1
ATOM 769 O O . ILE A 1 105 ? -3.885 -2.948 -6.316 1.00 96.31 105 ILE A O 1
ATOM 773 N N . ALA A 1 106 ? -2.247 -4.438 -6.731 1.00 95.56 106 ALA A N 1
ATOM 774 C CA . ALA A 1 106 ? -2.052 -4.083 -8.126 1.00 95.56 106 ALA A CA 1
ATOM 775 C C . ALA A 1 106 ? -1.615 -5.292 -8.958 1.00 95.56 106 ALA A C 1
ATOM 777 O O . ALA A 1 106 ? -0.840 -6.121 -8.474 1.00 95.56 106 ALA A O 1
ATOM 778 N N . SER A 1 107 ? -2.050 -5.366 -10.215 1.00 93.94 107 SER A N 1
ATOM 779 C CA . SER A 1 107 ? -1.506 -6.291 -11.216 1.00 93.94 107 SER A CA 1
ATOM 780 C C . SER A 1 107 ? -1.793 -5.858 -12.643 1.00 93.94 107 SER A C 1
ATOM 782 O O . SER A 1 107 ? -2.930 -5.525 -12.971 1.00 93.94 107 SER A O 1
ATOM 784 N N . TRP A 1 108 ? -0.789 -5.956 -13.507 1.00 90.81 108 TRP A N 1
ATOM 785 C CA . TRP A 1 108 ? -0.876 -5.559 -14.913 1.00 90.81 108 TRP A CA 1
ATOM 786 C C . TRP A 1 108 ? -0.247 -6.610 -15.841 1.00 90.81 108 TRP A C 1
ATOM 788 O O . TRP A 1 108 ? 0.558 -7.434 -15.396 1.00 90.81 108 TRP A O 1
ATOM 798 N N . SER A 1 109 ? -0.626 -6.567 -17.125 1.00 85.12 109 SER A N 1
ATOM 799 C CA . SER A 1 109 ? -0.165 -7.440 -18.223 1.00 85.12 109 SER A CA 1
ATOM 800 C C . SER A 1 109 ? -0.300 -6.752 -19.583 1.00 85.12 109 SER A C 1
ATOM 802 O O . SER A 1 109 ? -1.282 -5.995 -19.734 1.00 85.12 109 SER A O 1
#

Sequence (109 aa):
MATYPYSQNAMLVNSITSTTVVSIISGMQVSVTTFTSPAGNFGSITLSPVQPTASNVEFKAGLQTLQIDIISFRAQFGFDSGQVTCSGNATDQDGKNGTAFSRQIASWS

pLDDT: mean 92.47, std 6.26, range [61.78, 97.56]

Radius of gyration: 13.85 Å; chains: 1; bounding box: 29×21×40 Å

Organism: Flavobacterium frigoris (NCBI:txid229204)

Foldseek 3Di:
DDDPQDWFWDDWPQQKIWIWTWHQDPNWIKIKIWIAGPLGTFGIDIATPVRQKDAQDWTDRQLKIWTWRMWGWDADPPNQKTWIKTWTWIAHSNNHDIDTGIDTGDIGD